Protein AF-A0A401RFN0-F1 (afdb_monomer_lite)

pLDDT: mean 87.14, std 13.84, range [36.91, 97.19]

Secondary structure (DSSP, 8-state):
--HHHHHHHHHHTT----HHHHHHHHHHH-TT-SSS--HHHHHHHHHHHH--HHHHHHHHHHHTTS----HHHHHHHHHHTT----HHHHHHHHHHH---TTTTSHHHH-------

InterPro domains:
  IPR001192 Phosphoinositide phospholipase C family [PTHR10336] (1-103)
  IPR002048 EF-hand domain [PS50222] (17-52)
  IPR011992 EF-hand domain pair [SSF47473] (1-105)
  IPR018247 EF-Hand 1, calcium-binding site [PS00018] (30-42)
  IPR039504 1-phosphatidylinositol 4,5-bisphosphate phosphodiesterase delta-3, EF hand domain [PF14788] (1-49)

Foldseek 3Di:
DALVVVVVVCVVVVHDDDSVVLVVLQVVLPPVVPNDHDPVSVVVSVCVVPDDVVVVVVQCVQPPPVSAAALVSLLVVCVVVVHDRDSVVSLVCCVVPPPDPVSNDNVNRDPPDDDD

Structure (mmCIF, N/CA/C/O backbone):
data_AF-A0A401RFN0-F1
#
_entry.id   AF-A0A401RFN0-F1
#
loop_
_atom_site.group_PDB
_atom_site.id
_atom_site.type_symbol
_atom_site.label_atom_id
_atom_si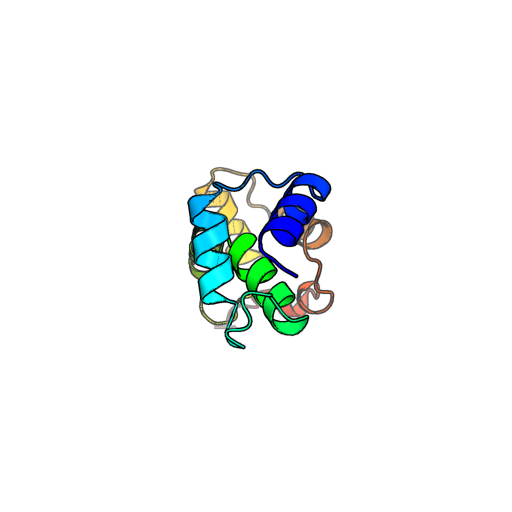te.label_alt_id
_atom_site.label_comp_id
_atom_site.label_asym_id
_atom_site.label_entity_id
_atom_site.label_seq_id
_atom_site.pdbx_PDB_ins_code
_atom_site.Cartn_x
_atom_site.Cartn_y
_atom_site.Cartn_z
_atom_site.occupancy
_atom_site.B_iso_or_equiv
_atom_site.auth_seq_id
_atom_site.auth_comp_id
_atom_site.auth_asym_id
_atom_site.auth_atom_id
_atom_site.pdbx_PDB_model_num
ATOM 1 N N . MET A 1 1 ? -5.684 3.463 22.751 1.00 92.44 1 MET A N 1
ATOM 2 C CA . MET A 1 1 ? -6.122 4.808 22.344 1.00 92.44 1 MET A CA 1
ATOM 3 C C . MET A 1 1 ? -7.594 4.792 21.982 1.00 92.44 1 MET A C 1
ATOM 5 O O . MET A 1 1 ? -8.006 4.021 2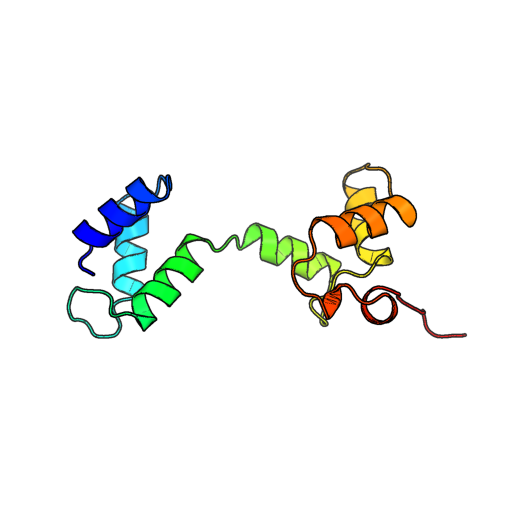1.132 1.00 92.44 1 MET A O 1
ATOM 9 N N . SER A 1 2 ? -8.397 5.617 22.640 1.00 96.56 2 SER A N 1
ATOM 10 C CA . SER A 1 2 ? -9.772 5.930 22.242 1.00 96.56 2 SER A CA 1
ATOM 11 C C . SER A 1 2 ? -9.814 6.654 20.893 1.00 96.56 2 SER A C 1
ATOM 13 O O . SER A 1 2 ? -8.835 7.276 20.480 1.00 96.56 2 SER A O 1
ATOM 15 N N . PHE A 1 3 ? -10.977 6.669 20.239 1.00 95.75 3 PHE A N 1
ATOM 16 C CA . PHE A 1 3 ? -11.138 7.364 18.959 1.00 95.75 3 PHE A CA 1
ATOM 17 C C . PHE A 1 3 ? -10.791 8.865 19.027 1.00 95.75 3 PHE A C 1
ATOM 19 O O . PHE A 1 3 ? -10.198 9.423 18.107 1.00 95.75 3 PHE A O 1
ATOM 26 N N . LYS A 1 4 ? -11.072 9.527 20.159 1.00 95.44 4 LYS A N 1
ATOM 27 C CA . LYS A 1 4 ? -10.677 10.928 20.382 1.00 95.44 4 LYS A CA 1
ATOM 28 C C . LYS A 1 4 ? -9.155 11.110 20.351 1.00 95.44 4 LYS A C 1
ATOM 30 O O . LYS A 1 4 ? -8.670 12.101 19.812 1.00 95.44 4 LYS A O 1
ATOM 35 N N . GLU A 1 5 ? -8.411 10.176 20.939 1.00 95.25 5 GLU A N 1
ATOM 36 C CA . GLU A 1 5 ? -6.945 10.200 20.935 1.00 95.25 5 GLU A CA 1
ATOM 37 C C . GLU A 1 5 ? -6.393 9.927 19.532 1.00 95.25 5 GLU A C 1
ATOM 39 O O . GLU A 1 5 ? -5.470 10.619 19.112 1.00 95.25 5 GLU A O 1
ATOM 44 N N . ILE A 1 6 ? -7.019 9.020 18.772 1.00 93.75 6 ILE A N 1
ATOM 45 C CA . ILE A 1 6 ? -6.686 8.778 17.360 1.00 93.75 6 ILE A CA 1
ATOM 46 C C . ILE A 1 6 ? -6.889 10.043 16.521 1.00 93.75 6 ILE A C 1
ATOM 48 O O . ILE A 1 6 ? -5.980 10.458 15.812 1.00 93.75 6 ILE A O 1
ATOM 52 N N . LYS A 1 7 ? -8.014 10.749 16.666 1.00 93.00 7 LYS A N 1
ATOM 53 C CA . LYS A 1 7 ? -8.229 12.028 15.964 1.00 93.00 7 LYS A CA 1
ATOM 54 C C . LYS A 1 7 ? -7.172 13.085 16.287 1.00 93.00 7 LYS A C 1
ATOM 56 O O . LYS A 1 7 ? -6.807 13.879 15.423 1.00 93.00 7 LYS A O 1
ATOM 61 N N . ASN A 1 8 ? -6.698 13.127 17.529 1.00 92.25 8 ASN A N 1
ATOM 62 C CA . ASN A 1 8 ? -5.623 14.040 17.911 1.00 92.25 8 ASN A CA 1
ATOM 63 C C . ASN A 1 8 ? -4.285 13.626 17.289 1.00 92.25 8 ASN A C 1
ATOM 65 O O . ASN A 1 8 ? -3.550 14.499 16.832 1.00 92.25 8 ASN A O 1
ATOM 69 N N . LEU A 1 9 ? -3.999 12.322 17.229 1.00 90.62 9 LEU A N 1
ATOM 70 C CA . LEU A 1 9 ? -2.828 11.785 16.538 1.00 90.62 9 LEU A CA 1
ATOM 71 C C . LEU A 1 9 ? -2.830 12.195 15.062 1.00 90.62 9 LEU A C 1
ATOM 73 O O . LEU A 1 9 ? -1.851 12.779 14.613 1.00 90.62 9 LEU A O 1
ATOM 77 N N . LEU A 1 10 ? -3.940 11.980 14.347 1.00 91.00 10 LEU A N 1
ATOM 78 C CA . LEU A 1 10 ? -4.078 12.338 12.929 1.00 91.00 10 LEU A CA 1
ATOM 79 C C . LEU A 1 10 ? -3.768 13.815 12.666 1.00 91.00 10 LEU A C 1
ATOM 81 O O . LEU A 1 10 ? -2.979 14.141 11.782 1.00 91.00 10 LEU A O 1
ATOM 85 N N . LYS A 1 11 ? -4.304 14.711 13.503 1.00 90.25 11 LYS A N 1
ATOM 86 C CA . LYS A 1 11 ? -4.011 16.150 13.429 1.00 90.25 11 LYS A CA 1
ATOM 87 C C . LYS A 1 11 ? -2.539 16.466 13.683 1.00 90.25 11 LYS A C 1
ATOM 89 O O . LYS A 1 11 ? -1.992 17.353 13.039 1.00 90.25 11 LYS A O 1
ATOM 94 N N . MET A 1 12 ? -1.903 15.760 14.617 1.00 89.62 12 MET A N 1
ATOM 95 C CA . MET A 1 12 ? -0.497 15.976 14.961 1.00 89.62 12 MET A CA 1
ATOM 96 C C . MET A 1 12 ? 0.443 15.607 13.807 1.00 89.62 12 MET A C 1
ATOM 98 O O . MET A 1 12 ? 1.454 16.276 13.616 1.00 89.62 12 MET A O 1
ATOM 102 N N . ILE A 1 13 ? 0.095 14.581 13.026 1.00 88.50 13 ILE A N 1
ATOM 103 C CA . ILE A 1 13 ? 0.864 14.136 11.852 1.00 88.50 13 ILE A CA 1
ATOM 104 C C . ILE A 1 13 ? 0.350 14.725 10.531 1.00 88.50 13 ILE A C 1
ATOM 106 O O . ILE A 1 13 ? 0.750 14.277 9.462 1.00 88.50 13 ILE A O 1
ATOM 110 N N . ASN A 1 14 ? -0.513 15.745 10.602 1.00 88.56 14 ASN A N 1
ATOM 111 C CA . ASN A 1 14 ? -1.073 16.451 9.450 1.00 88.56 14 ASN A CA 1
ATOM 112 C C . ASN A 1 14 ? -1.792 15.532 8.438 1.00 88.56 14 ASN A C 1
ATOM 114 O O . ASN A 1 14 ? -1.711 15.747 7.229 1.00 88.56 14 ASN A O 1
ATOM 118 N N . ILE A 1 15 ? -2.493 14.508 8.934 1.00 87.38 15 ILE A N 1
ATOM 119 C CA . ILE A 1 15 ? -3.392 13.674 8.131 1.00 87.38 15 ILE A CA 1
ATOM 120 C C . ILE A 1 15 ? -4.820 14.186 8.310 1.00 87.38 15 ILE A C 1
ATOM 122 O O . ILE A 1 15 ? -5.398 14.115 9.398 1.00 87.38 15 ILE A O 1
ATOM 126 N N . GLU A 1 16 ? -5.398 14.677 7.218 1.00 86.00 16 GLU A N 1
ATOM 127 C CA . GLU A 1 16 ? -6.827 14.955 7.115 1.00 86.00 16 GLU A CA 1
ATOM 128 C C . GLU A 1 16 ? -7.534 13.686 6.634 1.00 86.00 16 GLU A C 1
ATOM 130 O O . GLU A 1 16 ? -7.482 13.337 5.457 1.00 86.00 16 GLU 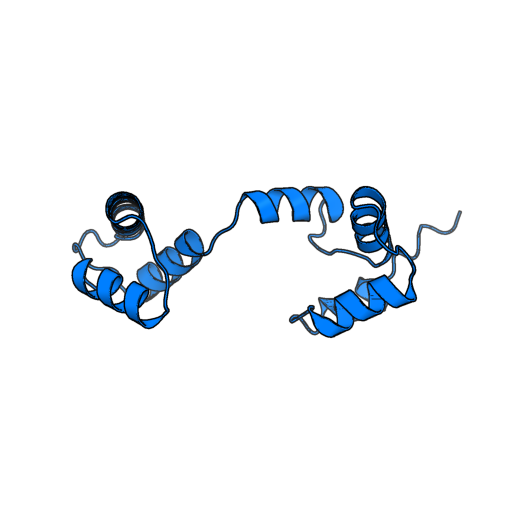A O 1
ATOM 135 N N . ALA A 1 17 ? -8.166 12.972 7.562 1.00 83.81 17 ALA A N 1
ATOM 136 C CA . ALA A 1 17 ? -9.035 11.846 7.250 1.00 83.81 17 ALA A CA 1
ATOM 137 C C . ALA A 1 17 ? -10.488 12.232 7.530 1.00 83.81 17 ALA A C 1
ATOM 139 O O . ALA A 1 17 ? -10.770 12.953 8.491 1.00 83.81 17 ALA A O 1
ATOM 140 N N . ASP A 1 18 ? -11.402 11.729 6.705 1.00 89.31 18 ASP A N 1
ATOM 141 C CA . ASP A 1 18 ? -12.829 11.819 6.984 1.00 89.31 18 ASP A CA 1
ATOM 142 C C . ASP A 1 18 ? -13.155 11.117 8.316 1.00 89.31 18 ASP A C 1
ATOM 144 O O . ASP A 1 18 ? -12.654 10.025 8.602 1.00 89.31 18 ASP A O 1
ATOM 148 N N . ASP A 1 19 ? -13.964 11.770 9.154 1.00 89.56 19 ASP A N 1
ATOM 149 C CA . ASP A 1 19 ? -14.270 11.295 10.507 1.00 89.56 19 ASP A CA 1
ATOM 150 C C . ASP A 1 19 ? -15.013 9.948 10.486 1.00 89.56 19 ASP A C 1
ATOM 152 O O . ASP A 1 19 ? -14.771 9.113 11.360 1.00 89.56 19 ASP A O 1
ATOM 156 N N . GLU A 1 20 ? -15.893 9.725 9.503 1.00 93.19 20 GLU A N 1
ATOM 157 C CA . GLU A 1 20 ? -16.645 8.474 9.359 1.00 93.19 20 GLU A CA 1
ATOM 158 C C . GLU A 1 20 ? -15.709 7.350 8.910 1.00 93.19 20 GLU A C 1
ATOM 160 O O . GLU A 1 20 ? -15.679 6.287 9.532 1.00 93.19 20 GLU A O 1
ATOM 165 N N . TYR A 1 21 ? -14.865 7.606 7.908 1.00 91.44 21 TYR A N 1
ATOM 166 C CA . TYR A 1 21 ? -13.850 6.646 7.468 1.00 91.44 21 TYR A CA 1
ATOM 167 C C . TYR A 1 21 ? -12.886 6.255 8.599 1.00 91.44 21 TYR A C 1
ATOM 169 O O . TYR A 1 21 ? -12.678 5.070 8.871 1.00 91.44 21 TYR A O 1
ATOM 177 N N . ALA A 1 22 ? -12.338 7.239 9.318 1.00 93.31 22 ALA A N 1
ATOM 178 C CA . ALA A 1 22 ? -11.439 6.986 10.440 1.00 93.31 22 ALA A CA 1
ATOM 179 C C . ALA A 1 22 ? -12.134 6.199 11.563 1.00 93.31 22 ALA A C 1
ATOM 181 O O . ALA A 1 22 ? -11.499 5.372 12.221 1.00 93.31 22 ALA A O 1
ATOM 182 N N . TYR A 1 23 ? -13.430 6.435 11.793 1.00 95.25 23 TYR A N 1
ATOM 183 C CA . TYR A 1 23 ? -14.200 5.700 12.793 1.00 95.25 23 TYR A CA 1
ATOM 184 C C . TYR A 1 23 ? -14.466 4.250 12.378 1.00 95.25 23 TYR A C 1
ATOM 186 O O . TYR A 1 23 ? -14.308 3.340 13.196 1.00 95.25 23 TYR A O 1
ATOM 194 N N . GLN A 1 24 ? -14.811 4.009 11.113 1.00 95.38 24 GLN A N 1
ATOM 195 C CA . GLN A 1 24 ? -14.970 2.655 10.579 1.00 95.38 24 GLN A CA 1
ATOM 196 C C . GLN A 1 24 ? -13.670 1.866 10.694 1.00 95.38 24 GLN A C 1
ATOM 198 O O . GLN A 1 24 ? -13.672 0.744 11.206 1.00 95.38 24 GLN A O 1
ATOM 203 N N . LEU A 1 25 ? -12.548 2.486 10.326 1.00 95.31 25 LEU A N 1
ATOM 204 C CA . LEU A 1 25 ? -11.243 1.855 10.441 1.00 95.31 25 LEU A CA 1
ATOM 205 C C . LEU A 1 25 ? -10.859 1.579 11.901 1.00 95.31 25 LEU A C 1
A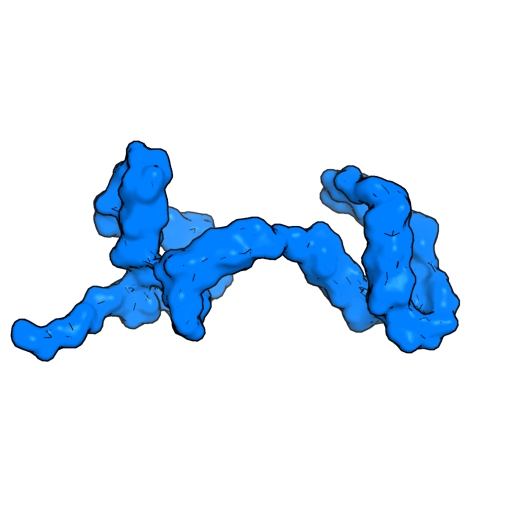TOM 207 O O . LEU A 1 25 ? -10.361 0.501 12.225 1.00 95.31 25 LEU A O 1
ATOM 211 N N . PHE A 1 26 ? -11.161 2.510 12.808 1.00 96.62 26 PHE A N 1
ATOM 212 C CA . PHE A 1 26 ? -10.989 2.312 14.245 1.00 96.62 26 PHE A CA 1
ATOM 213 C C . PHE A 1 26 ? -11.784 1.099 14.742 1.00 96.62 26 PHE A C 1
ATOM 215 O O . PHE A 1 26 ? -11.244 0.255 15.453 1.00 96.62 26 PHE A O 1
ATOM 222 N N . LYS A 1 27 ? -13.055 0.969 14.344 1.00 97.06 27 LYS A N 1
ATOM 223 C CA . LYS A 1 27 ? -13.895 -0.171 14.737 1.00 97.06 27 LYS A CA 1
ATOM 224 C C . LYS A 1 27 ? -13.435 -1.491 14.130 1.00 97.06 27 LYS A C 1
ATOM 226 O O . LYS A 1 27 ? -13.578 -2.513 14.791 1.00 97.06 27 LYS A O 1
ATOM 231 N N . GLN A 1 28 ? -12.881 -1.471 12.922 1.00 96.25 28 GLN A N 1
ATOM 232 C CA . GLN A 1 28 ? -12.286 -2.647 12.292 1.00 96.25 28 GLN A CA 1
ATOM 233 C C . GLN A 1 28 ? -11.032 -3.133 13.039 1.00 96.25 28 GLN A C 1
ATOM 235 O O . GLN A 1 28 ? -10.802 -4.339 13.111 1.00 96.25 28 GLN A O 1
ATOM 240 N N . CYS A 1 29 ? -10.241 -2.214 13.601 1.00 96.69 29 CYS A N 1
ATOM 241 C CA . CYS A 1 29 ? -8.991 -2.542 14.295 1.00 96.69 29 CYS A CA 1
ATOM 242 C C . CYS A 1 29 ? -9.171 -2.871 15.790 1.00 96.69 29 CYS A C 1
ATOM 244 O O . CYS A 1 29 ? -8.304 -3.525 16.353 1.00 96.69 29 CYS A O 1
ATOM 246 N N . ASP A 1 30 ? -10.272 -2.453 16.429 1.00 96.75 30 ASP A N 1
ATOM 247 C CA . ASP A 1 30 ? -10.640 -2.746 17.834 1.00 96.75 30 ASP A CA 1
ATOM 248 C C . ASP A 1 30 ? -11.078 -4.219 18.014 1.00 96.75 30 ASP A C 1
ATOM 250 O O . ASP A 1 30 ? -12.237 -4.521 18.309 1.00 96.75 30 ASP A O 1
ATOM 254 N N . LYS A 1 31 ? -10.141 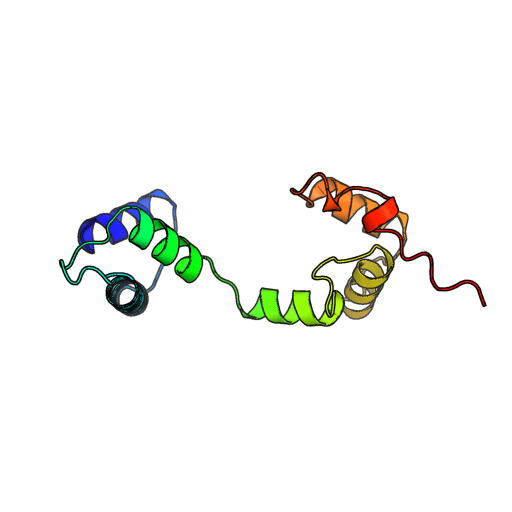-5.151 17.808 1.00 95.81 31 LYS A N 1
ATOM 255 C CA . LYS A 1 31 ? -10.304 -6.608 17.962 1.00 95.81 31 LYS A CA 1
ATOM 256 C C . LYS A 1 31 ? -10.509 -7.010 19.421 1.00 95.81 31 LYS A C 1
ATOM 258 O O . LYS A 1 31 ? -11.210 -7.983 19.698 1.00 95.81 31 LYS A O 1
ATOM 263 N N . SER A 1 32 ? -9.926 -6.252 20.346 1.00 94.31 32 SER A N 1
ATOM 264 C CA . SER A 1 32 ? -10.114 -6.376 21.793 1.00 94.31 32 SER A CA 1
ATOM 265 C C . SER A 1 32 ? -11.540 -6.013 22.235 1.00 94.31 32 SER A C 1
ATOM 267 O O . SER A 1 32 ? -11.978 -6.422 23.313 1.00 94.31 32 SER A O 1
ATOM 269 N N . ASN A 1 33 ? -12.285 -5.283 21.393 1.00 93.88 33 ASN A N 1
ATOM 270 C CA . ASN A 1 33 ? -13.634 -4.778 21.646 1.00 93.88 33 ASN A CA 1
ATOM 271 C C . ASN A 1 33 ? -13.722 -3.961 22.948 1.00 93.88 33 ASN A C 1
ATOM 273 O O . ASN A 1 33 ? -14.706 -4.020 23.692 1.00 93.88 33 ASN A O 1
ATOM 277 N N . THR A 1 34 ? -12.670 -3.195 23.234 1.00 95.44 34 THR A N 1
ATOM 278 C CA . THR A 1 34 ? -12.568 -2.346 24.429 1.00 95.44 34 THR A CA 1
ATOM 279 C C . THR A 1 34 ? -12.951 -0.896 24.144 1.00 95.44 34 THR A C 1
ATOM 281 O O . THR A 1 34 ? -12.922 -0.052 25.048 1.00 95.44 34 THR A O 1
ATOM 284 N N . ASN A 1 35 ? -13.328 -0.590 22.896 1.00 94.88 35 ASN A N 1
ATOM 285 C CA . ASN A 1 35 ? -13.541 0.769 22.404 1.00 94.88 35 ASN A CA 1
ATOM 286 C C . ASN A 1 35 ? -12.270 1.632 22.524 1.00 94.88 35 ASN A C 1
ATOM 288 O O . ASN A 1 35 ? -12.327 2.858 22.703 1.00 94.88 35 ASN A O 1
ATOM 292 N N . LYS A 1 36 ? -11.110 0.973 22.459 1.00 96.56 36 LYS A N 1
ATOM 293 C CA . LYS A 1 36 ? -9.768 1.548 22.452 1.00 96.56 36 LYS A CA 1
ATOM 294 C C . LYS A 1 36 ? -8.875 0.633 21.620 1.00 96.56 36 LYS A C 1
ATOM 296 O O . LYS A 1 36 ? -8.967 -0.572 21.758 1.00 96.56 36 LYS A O 1
ATOM 301 N N . LEU A 1 37 ? -7.963 1.220 20.853 1.00 97.19 37 LEU A N 1
ATOM 302 C CA . LEU A 1 37 ? -6.908 0.461 20.184 1.00 97.19 37 LEU A CA 1
ATOM 303 C C . LEU A 1 37 ? -5.744 0.201 21.141 1.00 97.19 37 LEU A C 1
ATOM 305 O O . LEU A 1 37 ? -5.169 1.147 21.689 1.00 97.19 37 LEU A O 1
ATOM 309 N N . GLU A 1 38 ? -5.400 -1.054 21.358 1.00 95.75 38 GLU A N 1
ATOM 310 C CA . GLU A 1 38 ? -4.141 -1.473 21.966 1.00 95.75 38 GLU A CA 1
ATOM 311 C C . GLU A 1 38 ? -2.957 -1.208 21.022 1.00 95.75 38 GLU A C 1
ATOM 313 O O . GLU A 1 38 ? -3.141 -0.853 19.863 1.00 95.75 38 GLU A O 1
ATOM 318 N N . GLU A 1 39 ? -1.723 -1.351 21.508 1.00 93.25 39 GLU A N 1
ATOM 319 C CA . GLU A 1 39 ? -0.506 -1.025 20.744 1.00 93.25 39 GLU A CA 1
ATOM 320 C C . GLU A 1 39 ? -0.461 -1.707 19.366 1.00 93.25 39 GLU A C 1
ATOM 322 O O . GLU A 1 39 ? -0.337 -1.031 18.346 1.00 93.25 39 GLU A O 1
ATOM 327 N N . HIS A 1 40 ? -0.682 -3.022 19.322 1.00 95.12 40 HIS A N 1
ATOM 328 C CA . HIS A 1 40 ? -0.714 -3.780 18.069 1.00 95.12 40 HIS A CA 1
ATOM 329 C C . HIS A 1 40 ? -1.878 -3.367 17.144 1.00 95.12 40 HIS A C 1
ATOM 331 O O . HIS A 1 40 ? -1.737 -3.367 15.924 1.00 95.12 40 HIS A O 1
ATOM 337 N N . GLU A 1 41 ? -3.021 -2.966 17.709 1.00 96.62 41 GLU A N 1
ATOM 338 C CA . GLU A 1 41 ? -4.188 -2.496 16.949 1.00 96.62 41 GLU A CA 1
ATOM 339 C C . GLU A 1 41 ? -3.962 -1.087 16.379 1.00 96.62 41 GLU A C 1
ATOM 341 O O . GLU A 1 41 ? -4.494 -0.753 15.322 1.00 96.62 41 GLU A O 1
ATOM 346 N N . ILE A 1 42 ? -3.148 -0.259 17.046 1.00 93.31 42 ILE A N 1
ATOM 347 C CA . ILE A 1 42 ? -2.716 1.048 16.531 1.00 93.31 42 ILE A CA 1
ATOM 348 C C . ILE A 1 42 ? -1.803 0.857 15.319 1.00 93.31 42 ILE A C 1
ATOM 350 O O . ILE A 1 42 ? -1.961 1.569 14.329 1.00 93.31 42 ILE A O 1
ATOM 354 N N . GLU A 1 43 ? -0.872 -0.100 15.363 1.00 92.50 43 GLU A N 1
ATOM 355 C CA . GLU A 1 43 ? -0.029 -0.414 14.204 1.00 92.50 43 GLU A CA 1
ATOM 356 C C . GLU A 1 43 ? -0.866 -0.850 12.998 1.00 92.50 43 GLU A C 1
ATOM 358 O O . GLU A 1 43 ? -0.633 -0.383 11.882 1.00 92.50 43 GLU A O 1
ATOM 363 N N . GLU A 1 44 ? -1.855 -1.721 13.211 1.00 94.62 44 GLU A N 1
ATOM 364 C CA . GLU A 1 44 ? -2.781 -2.139 12.156 1.00 94.62 44 GLU A CA 1
ATOM 365 C C . GLU A 1 44 ? -3.612 -0.973 11.619 1.00 94.62 44 GLU A C 1
ATOM 367 O O . GLU A 1 44 ? -3.707 -0.799 10.404 1.00 94.62 44 GLU A O 1
ATOM 372 N N . PHE A 1 45 ? -4.150 -0.131 12.504 1.00 94.50 45 PHE A N 1
ATOM 373 C CA . PHE A 1 45 ? -4.875 1.072 12.109 1.00 94.50 45 PHE A CA 1
ATOM 374 C C . PHE A 1 45 ? -4.014 1.984 11.230 1.00 94.50 45 PHE A C 1
ATOM 376 O O . PHE A 1 45 ? -4.463 2.412 10.170 1.00 94.50 45 PHE A O 1
ATOM 383 N N . CYS A 1 46 ? -2.765 2.248 11.621 1.00 91.12 46 CYS A N 1
ATOM 384 C CA . CYS A 1 46 ? -1.842 3.060 10.828 1.00 91.12 46 CYS A CA 1
ATOM 385 C C . CYS A 1 46 ? -1.529 2.417 9.470 1.00 91.12 46 CYS A C 1
ATOM 387 O O . CYS A 1 46 ? -1.503 3.125 8.465 1.00 91.12 46 CYS A O 1
ATOM 389 N N . LYS A 1 47 ? -1.342 1.089 9.417 1.00 91.25 47 LYS A N 1
ATOM 390 C CA . LYS A 1 47 ? -1.134 0.361 8.154 1.00 91.25 47 LYS A CA 1
ATOM 391 C C . LYS A 1 47 ? -2.311 0.566 7.207 1.00 91.25 47 LYS A C 1
ATOM 393 O O . LYS A 1 47 ? -2.095 1.004 6.086 1.00 91.25 47 LYS A O 1
ATOM 398 N N . PHE A 1 48 ? -3.540 0.323 7.655 1.00 91.88 48 PHE A N 1
ATOM 399 C CA . PHE A 1 48 ? -4.722 0.505 6.810 1.00 91.88 48 PHE A CA 1
ATOM 400 C C . PHE A 1 48 ? -4.979 1.969 6.441 1.00 91.88 48 PHE A C 1
ATOM 402 O O . PHE A 1 48 ? -5.406 2.263 5.330 1.00 91.88 48 PHE A O 1
ATOM 409 N N . LEU A 1 49 ? -4.704 2.903 7.351 1.00 91.12 49 LEU A N 1
ATOM 410 C CA . LEU A 1 49 ? -4.889 4.328 7.092 1.00 91.12 49 LEU A CA 1
ATOM 411 C C . LEU A 1 49 ? -3.946 4.832 5.994 1.00 91.12 49 LEU A C 1
ATOM 413 O O . LEU A 1 49 ? -4.334 5.671 5.186 1.00 91.12 49 LEU A O 1
ATOM 417 N N . MET A 1 50 ? -2.703 4.352 6.000 1.00 87.75 50 MET A N 1
ATOM 418 C CA . MET A 1 50 ? -1.657 4.769 5.066 1.00 87.75 50 MET A CA 1
ATOM 419 C C . MET A 1 50 ? -1.590 3.891 3.812 1.00 87.75 50 MET A C 1
ATOM 421 O O . MET A 1 50 ? -0.776 4.161 2.927 1.00 87.75 50 MET A O 1
ATOM 425 N N . GLN A 1 51 ? -2.415 2.846 3.730 1.00 89.75 51 GLN A N 1
ATOM 426 C CA . GLN A 1 51 ? -2.481 1.979 2.563 1.00 89.75 51 GLN A CA 1
ATOM 427 C C . GLN A 1 51 ? -2.990 2.741 1.344 1.00 89.75 51 GLN A C 1
ATOM 429 O O . GLN A 1 51 ? -3.916 3.549 1.407 1.00 89.75 51 GLN A O 1
ATOM 434 N N . ARG A 1 52 ? -2.357 2.442 0.214 1.00 92.06 52 ARG A N 1
ATOM 435 C CA . ARG A 1 52 ? -2.655 3.013 -1.094 1.00 92.06 52 ARG A CA 1
ATOM 436 C C . ARG A 1 52 ? -2.852 1.864 -2.077 1.00 92.06 52 ARG A C 1
ATOM 438 O O . ARG A 1 52 ? -1.903 1.512 -2.780 1.00 92.06 52 ARG A O 1
ATOM 445 N N . PRO A 1 53 ? -4.032 1.216 -2.069 1.00 89.12 53 PRO A N 1
ATOM 446 C CA . PRO A 1 53 ? -4.271 0.011 -2.861 1.00 89.12 53 PRO A CA 1
ATOM 447 C C . PRO A 1 53 ? -4.083 0.259 -4.361 1.00 89.12 53 PRO A C 1
ATOM 449 O O . PRO A 1 53 ? -3.665 -0.636 -5.085 1.00 89.12 53 PRO A O 1
ATOM 452 N N . GLU A 1 54 ? -4.314 1.489 -4.825 1.00 92.19 54 GLU A N 1
ATOM 453 C CA . GLU A 1 54 ? -4.059 1.882 -6.208 1.00 92.19 54 GLU A CA 1
ATOM 454 C C . GLU A 1 54 ? -2.568 1.829 -6.561 1.00 92.19 54 GLU A C 1
ATOM 456 O O . GLU A 1 54 ? -2.204 1.469 -7.677 1.00 92.19 54 GLU A O 1
ATOM 461 N N . LEU A 1 55 ? -1.691 2.177 -5.613 1.00 92.06 55 LEU A N 1
ATOM 462 C CA . LEU A 1 55 ? -0.251 2.061 -5.818 1.00 92.06 55 LEU A CA 1
ATOM 463 C C . LEU A 1 55 ? 0.211 0.614 -5.736 1.00 92.06 55 LEU A C 1
ATOM 465 O O . LEU A 1 55 ? 1.109 0.242 -6.479 1.00 92.06 55 LEU A O 1
ATOM 469 N N . GLU A 1 56 ? -0.388 -0.182 -4.854 1.00 91.00 56 GLU A N 1
ATOM 470 C CA . GLU A 1 56 ? -0.098 -1.612 -4.747 1.00 91.00 56 GLU A CA 1
ATOM 471 C C . GLU A 1 56 ? -0.465 -2.342 -6.044 1.00 91.00 56 GLU A C 1
ATOM 473 O O . GLU A 1 56 ? 0.335 -3.112 -6.565 1.00 91.00 56 GLU A O 1
ATOM 478 N N . GLU A 1 57 ? -1.620 -2.031 -6.635 1.00 92.25 57 GLU A N 1
ATOM 479 C CA . GLU A 1 57 ? -2.030 -2.574 -7.933 1.00 92.25 57 GLU A CA 1
ATOM 480 C C . GLU A 1 57 ? -1.049 -2.193 -9.050 1.00 92.25 57 GLU A C 1
ATOM 482 O O . GLU A 1 57 ? -0.616 -3.057 -9.814 1.00 92.25 57 GLU A O 1
ATOM 487 N N . ILE A 1 58 ? -0.646 -0.918 -9.116 1.00 92.94 58 ILE A N 1
ATOM 488 C CA . ILE A 1 58 ? 0.356 -0.454 -10.084 1.00 92.94 58 ILE A CA 1
ATOM 489 C C . ILE A 1 58 ? 1.688 -1.170 -9.853 1.00 92.94 58 ILE A C 1
ATOM 491 O O . ILE A 1 58 ? 2.281 -1.664 -10.805 1.00 92.94 58 ILE A O 1
ATOM 495 N N . PHE A 1 59 ? 2.160 -1.245 -8.610 1.00 92.56 59 PHE A N 1
ATOM 496 C CA . PHE A 1 59 ? 3.426 -1.889 -8.278 1.00 92.56 59 PHE A CA 1
ATOM 497 C C . PHE A 1 59 ? 3.424 -3.358 -8.713 1.00 92.56 59 PHE A C 1
ATOM 499 O O . PHE A 1 59 ? 4.315 -3.771 -9.452 1.00 92.56 59 PHE A O 1
ATOM 506 N N . ASN A 1 60 ? 2.376 -4.100 -8.352 1.00 92.00 60 ASN A N 1
ATOM 507 C CA . ASN A 1 60 ? 2.207 -5.516 -8.683 1.00 92.00 60 ASN A CA 1
ATOM 508 C C . ASN A 1 60 ? 2.111 -5.771 -10.186 1.00 92.00 60 ASN A C 1
ATOM 510 O O . ASN A 1 60 ? 2.595 -6.790 -10.673 1.00 92.00 60 ASN A O 1
ATOM 514 N N . TYR A 1 61 ? 1.497 -4.853 -10.934 1.00 93.25 61 TYR A N 1
ATOM 515 C CA . TYR A 1 61 ? 1.419 -4.960 -12.387 1.00 93.25 61 TYR A CA 1
ATOM 516 C C . TYR A 1 61 ? 2.809 -4.966 -13.044 1.00 93.25 61 TYR A C 1
ATOM 518 O O . TYR A 1 61 ? 3.013 -5.691 -14.017 1.00 93.25 61 TYR A O 1
ATOM 526 N N . TYR A 1 62 ? 3.762 -4.188 -12.516 1.00 92.75 62 TYR A N 1
ATOM 527 C CA . TYR A 1 62 ? 5.112 -4.098 -13.080 1.00 92.75 62 TYR A CA 1
ATOM 528 C C . TYR A 1 62 ? 6.107 -5.101 -12.484 1.00 92.75 62 TYR A C 1
ATOM 530 O O . TYR A 1 62 ? 6.963 -5.559 -13.231 1.00 92.75 62 TYR A O 1
ATOM 538 N N . SER A 1 63 ? 6.022 -5.429 -11.190 1.00 90.12 63 SER A N 1
ATOM 539 C CA . SER A 1 63 ? 6.950 -6.366 -10.526 1.00 90.12 63 SER A CA 1
ATOM 540 C C . SER A 1 63 ? 6.559 -7.836 -10.693 1.00 90.12 63 SER A C 1
ATOM 542 O O . SER A 1 63 ? 7.394 -8.728 -10.613 1.00 90.12 63 SER A O 1
ATOM 544 N N . GLY A 1 64 ? 5.282 -8.136 -10.933 1.00 87.50 64 GLY A N 1
ATOM 545 C CA . GLY A 1 64 ? 4.823 -9.518 -11.013 1.00 87.50 64 GLY A CA 1
ATOM 546 C C . GLY A 1 64 ? 4.921 -10.251 -9.667 1.00 87.50 64 GLY A C 1
ATOM 547 O O . GLY A 1 64 ? 4.432 -9.773 -8.641 1.00 87.50 64 GLY A O 1
ATOM 548 N N . GLU A 1 65 ? 5.475 -11.466 -9.677 1.00 81.00 65 GLU A N 1
ATOM 549 C CA . GLU A 1 65 ? 5.396 -12.393 -8.535 1.00 81.00 65 GLU A CA 1
ATOM 550 C C . GLU A 1 65 ? 6.478 -12.180 -7.466 1.00 81.00 65 GLU A C 1
ATOM 552 O O . GLU A 1 65 ? 6.262 -12.553 -6.312 1.00 81.00 65 GLU A O 1
ATOM 557 N N . ASP A 1 66 ? 7.628 -11.595 -7.813 1.00 83.44 66 ASP A N 1
ATOM 558 C CA . ASP A 1 66 ? 8.766 -11.454 -6.892 1.00 83.44 66 ASP A CA 1
ATOM 559 C C . ASP A 1 66 ? 8.696 -10.193 -6.014 1.00 83.44 66 ASP A C 1
ATOM 561 O O . ASP A 1 66 ? 9.447 -10.084 -5.043 1.00 83.44 66 ASP A O 1
ATOM 565 N N . GLN A 1 67 ? 7.750 -9.289 -6.310 1.00 85.81 67 GLN A N 1
ATOM 566 C CA . GLN A 1 67 ? 7.526 -8.029 -5.598 1.00 85.81 67 GLN A CA 1
ATOM 567 C C . GLN A 1 67 ? 8.755 -7.107 -5.596 1.00 85.81 67 GLN A C 1
ATOM 569 O O . GLN A 1 67 ? 8.941 -6.302 -4.680 1.00 85.81 67 GLN A O 1
ATOM 574 N N . ILE A 1 68 ? 9.587 -7.201 -6.635 1.00 88.56 68 ILE A N 1
ATOM 575 C CA . ILE A 1 68 ? 10.770 -6.368 -6.835 1.00 88.56 68 ILE A CA 1
ATOM 576 C C . ILE A 1 68 ? 10.659 -5.703 -8.206 1.00 88.56 68 ILE A C 1
ATOM 578 O O . ILE A 1 68 ? 10.299 -6.332 -9.189 1.00 88.56 68 ILE A O 1
ATOM 582 N N . LEU A 1 69 ? 10.960 -4.405 -8.288 1.00 90.12 69 LEU A N 1
ATOM 583 C CA . LEU A 1 69 ? 11.047 -3.717 -9.575 1.00 90.12 69 LEU A CA 1
ATOM 584 C C . LEU A 1 69 ? 12.494 -3.699 -10.056 1.00 90.12 69 LEU A C 1
ATOM 586 O O . LEU A 1 69 ? 13.325 -2.933 -9.566 1.00 90.12 69 LEU A O 1
ATOM 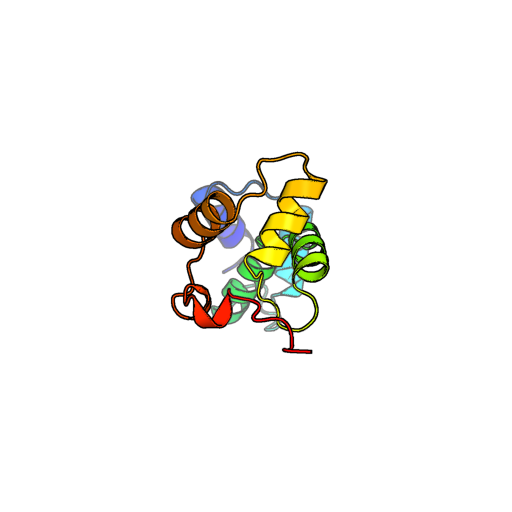590 N N . THR A 1 70 ? 12.792 -4.524 -11.053 1.00 91.06 70 THR A N 1
ATOM 591 C CA . THR A 1 70 ? 14.088 -4.522 -11.733 1.00 91.06 70 THR A CA 1
ATOM 592 C C . THR A 1 70 ? 14.279 -3.253 -12.566 1.00 91.06 70 THR A C 1
ATOM 594 O O . THR A 1 70 ? 13.325 -2.563 -12.938 1.00 91.06 70 THR A O 1
ATOM 597 N N . ILE A 1 71 ? 15.525 -2.964 -12.958 1.00 92.56 71 ILE A N 1
ATOM 598 C CA . ILE A 1 71 ? 15.851 -1.840 -13.858 1.00 92.56 71 ILE A CA 1
ATOM 599 C C . ILE A 1 71 ? 14.996 -1.894 -15.135 1.00 92.56 71 ILE A C 1
ATOM 601 O O . ILE A 1 71 ? 14.521 -0.867 -15.624 1.00 92.56 71 ILE A O 1
ATOM 605 N N . THR A 1 72 ? 14.768 -3.098 -15.665 1.00 92.25 72 THR A N 1
ATOM 606 C CA . THR A 1 72 ? 13.968 -3.306 -16.879 1.00 92.25 72 THR A CA 1
ATOM 607 C C . THR A 1 72 ? 12.498 -2.955 -16.656 1.00 92.25 72 THR A C 1
ATOM 609 O O . THR A 1 72 ? 11.899 -2.283 -17.495 1.00 92.25 72 THR A O 1
ATOM 612 N N . GLU A 1 73 ? 11.920 -3.348 -15.524 1.00 94.38 73 GLU A N 1
ATOM 613 C CA . GLU A 1 73 ? 10.514 -3.068 -15.203 1.00 94.38 73 GLU A CA 1
ATOM 614 C C . GLU A 1 73 ? 10.289 -1.593 -14.886 1.00 94.38 73 GLU A C 1
ATOM 616 O O . GLU A 1 73 ? 9.327 -1.006 -15.380 1.00 94.38 73 GLU A O 1
ATOM 621 N N . ILE A 1 74 ? 11.230 -0.944 -14.193 1.00 94.50 74 ILE A N 1
ATOM 622 C CA . ILE A 1 74 ? 11.206 0.513 -14.005 1.00 94.50 74 ILE A CA 1
ATOM 623 C C . ILE A 1 74 ? 11.260 1.224 -15.358 1.00 94.50 74 ILE A C 1
ATOM 625 O O . ILE A 1 74 ? 10.505 2.166 -15.594 1.00 94.50 74 ILE A O 1
ATOM 629 N N . LYS A 1 75 ? 12.105 0.776 -16.292 1.00 95.62 75 LYS A N 1
ATOM 630 C CA . LYS A 1 75 ? 12.146 1.355 -17.644 1.00 95.62 75 LYS A CA 1
ATOM 631 C C . LYS A 1 75 ? 10.835 1.161 -18.397 1.00 95.62 75 LYS A C 1
ATOM 633 O O . LYS A 1 75 ? 10.420 2.081 -19.103 1.00 95.62 75 LYS A O 1
ATOM 638 N N . ASN A 1 76 ? 10.178 0.012 -18.250 1.00 94.75 76 ASN A N 1
ATOM 639 C CA . ASN A 1 76 ? 8.862 -0.225 -18.843 1.00 94.75 76 ASN A CA 1
ATOM 640 C C . ASN A 1 76 ? 7.817 0.734 -18.260 1.00 94.75 76 ASN A C 1
ATOM 642 O O . ASN A 1 76 ? 7.144 1.419 -19.030 1.00 94.75 76 ASN A O 1
ATOM 646 N N . PHE A 1 77 ? 7.772 0.878 -16.932 1.00 95.31 77 PHE A N 1
ATOM 647 C CA . PHE A 1 77 ? 6.928 1.860 -16.248 1.00 95.31 77 PHE A CA 1
ATOM 648 C C . PHE A 1 77 ? 7.164 3.281 -16.776 1.00 95.31 77 PHE A C 1
ATOM 650 O O . PHE A 1 77 ? 6.232 3.938 -17.240 1.00 95.31 77 PHE A O 1
ATOM 657 N N . LEU A 1 78 ? 8.418 3.743 -16.805 1.00 95.62 78 LEU A N 1
ATOM 658 C CA . LEU A 1 78 ? 8.772 5.079 -17.298 1.00 95.62 78 LEU A CA 1
ATOM 659 C C . LEU A 1 78 ? 8.363 5.285 -18.761 1.00 95.62 78 LEU A C 1
ATOM 661 O O . LEU A 1 78 ? 7.854 6.345 -19.127 1.00 95.62 78 LEU A O 1
ATOM 665 N N . LYS A 1 79 ? 8.551 4.269 -19.608 1.00 95.50 79 LYS A N 1
ATOM 666 C CA . LYS A 1 79 ? 8.188 4.333 -21.025 1.00 95.50 79 LYS A CA 1
ATOM 667 C C . LYS A 1 79 ? 6.681 4.503 -21.219 1.00 95.50 79 LYS A C 1
ATOM 669 O O . LYS A 1 79 ? 6.279 5.293 -22.074 1.00 95.50 79 LYS A O 1
ATOM 674 N N . GLU A 1 80 ? 5.854 3.811 -20.437 1.00 95.31 80 GLU A N 1
ATOM 675 C CA . GLU A 1 80 ? 4.393 3.974 -20.475 1.00 95.31 80 GLU A CA 1
ATOM 676 C C . GLU A 1 80 ? 3.955 5.375 -20.025 1.00 95.31 80 GLU A C 1
ATOM 678 O O . GLU A 1 80 ? 3.036 5.952 -20.612 1.00 95.31 80 GLU A O 1
ATOM 683 N N . GLN A 1 81 ? 4.681 5.978 -19.078 1.00 93.06 81 GLN A N 1
ATOM 684 C CA . GLN A 1 81 ? 4.476 7.368 -18.653 1.00 93.06 81 GLN A CA 1
ATOM 685 C C . GLN A 1 81 ? 5.054 8.412 -19.631 1.00 93.06 81 GLN A C 1
ATOM 687 O O . GLN A 1 81 ? 4.848 9.608 -19.440 1.00 93.06 81 GLN A O 1
ATOM 692 N N . LYS A 1 82 ? 5.726 7.980 -20.712 1.00 94.94 82 LYS A N 1
ATOM 693 C CA . LYS A 1 82 ? 6.441 8.830 -21.689 1.00 94.94 82 LYS A CA 1
ATOM 694 C C . LYS A 1 82 ? 7.617 9.614 -21.084 1.00 94.94 82 LYS A C 1
ATOM 696 O O . LYS A 1 82 ? 7.943 10.703 -21.554 1.00 94.94 82 LYS A O 1
ATOM 701 N N . GLU A 1 83 ? 8.267 9.028 -20.084 1.00 95.12 83 GLU A N 1
ATOM 702 C CA . GLU A 1 83 ? 9.444 9.557 -19.390 1.00 95.12 83 GLU A CA 1
ATOM 703 C C . GLU A 1 83 ? 10.766 8.996 -19.956 1.00 95.12 83 GLU A C 1
ATOM 705 O O . GLU A 1 83 ? 10.791 8.101 -20.808 1.00 95.12 83 GLU A O 1
ATOM 710 N N . ILE A 1 84 ? 11.900 9.524 -19.480 1.00 94.06 84 ILE A N 1
ATOM 711 C CA . ILE A 1 84 ? 13.246 9.091 -19.894 1.00 94.06 84 ILE A CA 1
ATOM 712 C C . ILE A 1 84 ? 13.544 7.686 -19.344 1.00 94.06 84 ILE A C 1
ATOM 714 O O . ILE A 1 84 ? 13.900 7.521 -18.181 1.00 94.06 84 ILE A O 1
ATOM 718 N N . ALA A 1 85 ? 13.452 6.661 -20.188 1.00 94.12 85 ALA A N 1
ATOM 719 C CA . ALA A 1 85 ? 13.644 5.260 -19.801 1.00 94.12 85 ALA A CA 1
ATOM 720 C C . ALA A 1 85 ? 15.057 4.725 -20.128 1.00 94.12 85 ALA A C 1
ATOM 722 O O . ALA A 1 85 ? 15.197 3.751 -20.872 1.00 94.12 85 ALA A O 1
ATOM 723 N N . THR A 1 86 ? 16.114 5.365 -19.610 1.00 94.31 86 THR A N 1
ATOM 724 C CA . THR A 1 86 ? 17.496 4.842 -19.710 1.00 94.31 86 THR A CA 1
ATOM 725 C C . THR A 1 86 ? 17.886 4.045 -18.466 1.00 94.31 86 THR A C 1
ATOM 727 O O . THR A 1 86 ? 17.280 4.210 -17.405 1.00 94.31 86 THR A O 1
ATOM 730 N N . ASP A 1 87 ? 18.900 3.184 -18.586 1.00 93.56 87 ASP A N 1
ATOM 731 C CA . ASP A 1 87 ? 19.412 2.411 -17.447 1.00 93.56 87 ASP A CA 1
ATOM 732 C C . ASP A 1 87 ? 19.981 3.333 -16.365 1.00 93.56 87 ASP A C 1
ATOM 734 O O . ASP A 1 87 ? 19.769 3.097 -15.179 1.00 93.56 87 ASP A O 1
ATOM 738 N N . GLU A 1 88 ? 20.640 4.428 -16.747 1.00 93.56 88 GLU A N 1
ATOM 739 C CA . GLU A 1 88 ? 21.166 5.414 -15.801 1.00 93.56 88 GLU A CA 1
ATOM 740 C C . GLU A 1 88 ? 20.043 6.087 -15.006 1.00 93.56 88 GLU A C 1
ATOM 742 O O . GLU A 1 88 ? 20.172 6.262 -13.795 1.00 93.56 88 GLU A O 1
ATOM 747 N N . ASN A 1 89 ? 18.929 6.439 -15.663 1.00 93.38 89 ASN A N 1
ATOM 748 C CA . ASN A 1 89 ? 17.801 7.073 -14.984 1.00 93.38 89 ASN A CA 1
ATOM 749 C C . ASN A 1 89 ? 17.084 6.096 -14.040 1.00 93.38 89 ASN A C 1
ATOM 751 O O . ASN A 1 89 ? 16.784 6.449 -12.902 1.00 93.38 89 ASN A O 1
ATOM 755 N N . ALA A 1 90 ? 16.854 4.855 -14.478 1.00 93.00 90 ALA A N 1
ATOM 756 C CA . ALA A 1 90 ? 16.257 3.823 -13.633 1.00 93.00 90 ALA A CA 1
ATOM 757 C C . ALA A 1 90 ? 17.130 3.514 -12.402 1.00 93.00 90 ALA A C 1
ATOM 759 O O . ALA A 1 90 ? 16.622 3.497 -11.282 1.00 93.00 90 ALA A O 1
ATOM 760 N N . ASN A 1 91 ? 18.450 3.385 -12.578 1.00 91.31 91 ASN A N 1
ATOM 761 C CA . ASN A 1 91 ? 19.388 3.225 -11.462 1.00 91.31 91 ASN A CA 1
ATOM 762 C C . ASN A 1 91 ? 19.372 4.427 -10.507 1.00 91.31 91 ASN A C 1
ATOM 764 O O . ASN A 1 91 ? 19.410 4.249 -9.292 1.00 91.31 91 ASN A O 1
ATOM 768 N N . ALA A 1 92 ? 19.292 5.654 -11.032 1.00 92.06 92 ALA A N 1
ATOM 769 C CA . ALA A 1 92 ? 19.207 6.853 -10.202 1.00 92.06 92 ALA A CA 1
ATOM 770 C C . ALA A 1 92 ? 17.918 6.895 -9.362 1.00 92.06 92 ALA A C 1
ATOM 772 O O . ALA A 1 92 ? 17.951 7.360 -8.222 1.00 92.06 92 ALA A O 1
ATOM 773 N N . ILE A 1 93 ? 16.796 6.402 -9.899 1.00 93.06 93 ILE A N 1
ATOM 774 C CA . ILE A 1 93 ? 15.530 6.271 -9.163 1.00 93.06 93 ILE A CA 1
ATOM 775 C C . ILE A 1 93 ? 15.677 5.252 -8.030 1.00 93.06 93 ILE A C 1
ATOM 777 O O . ILE A 1 93 ? 15.375 5.602 -6.889 1.00 93.06 93 ILE A O 1
ATOM 781 N N . ILE A 1 94 ? 16.193 4.049 -8.315 1.00 90.81 94 ILE A N 1
ATOM 782 C CA . ILE A 1 94 ? 16.423 3.009 -7.296 1.00 90.81 94 ILE A CA 1
ATOM 783 C C . ILE A 1 94 ? 17.316 3.566 -6.183 1.00 90.81 94 ILE A C 1
ATOM 785 O O . ILE A 1 94 ? 16.906 3.610 -5.030 1.00 90.81 94 ILE A O 1
ATOM 789 N N . HIS A 1 95 ? 18.488 4.107 -6.523 1.00 88.19 95 HIS A N 1
ATOM 790 C CA . HIS A 1 95 ? 19.429 4.635 -5.530 1.00 88.19 95 HIS A CA 1
ATOM 791 C C . HIS A 1 95 ? 18.871 5.765 -4.660 1.00 88.19 95 HIS A C 1
ATOM 793 O O . HIS A 1 95 ? 19.357 5.982 -3.551 1.00 88.19 95 HIS A O 1
ATOM 799 N N . LYS A 1 96 ? 17.905 6.531 -5.170 1.00 91.81 96 LYS A N 1
ATOM 800 C CA . LYS A 1 96 ? 17.339 7.672 -4.452 1.00 91.81 96 LYS A CA 1
ATOM 801 C C . LYS A 1 96 ? 16.174 7.285 -3.541 1.00 91.81 96 LYS A C 1
ATOM 803 O O . LYS A 1 96 ? 15.976 7.959 -2.531 1.00 91.81 96 LYS A O 1
ATOM 808 N N . TYR A 1 97 ? 15.384 6.283 -3.923 1.00 92.00 97 TYR A N 1
ATOM 809 C CA . TYR A 1 97 ? 14.097 5.990 -3.285 1.00 92.00 97 TYR A CA 1
ATOM 810 C C . TYR A 1 97 ? 14.000 4.594 -2.662 1.00 92.00 97 TYR A C 1
ATOM 812 O O . TYR A 1 97 ? 13.095 4.384 -1.857 1.00 92.00 97 TYR A O 1
ATOM 820 N N . GLU A 1 98 ? 14.904 3.666 -2.985 1.00 89.06 98 GLU A N 1
ATOM 821 C CA . GLU A 1 98 ? 14.931 2.348 -2.355 1.00 89.06 98 GLU A CA 1
ATOM 822 C C . GLU A 1 98 ? 15.441 2.466 -0.915 1.00 89.06 98 GLU A C 1
ATOM 824 O O . GLU A 1 98 ? 16.558 2.918 -0.658 1.00 89.06 98 GLU A O 1
ATOM 829 N N . LEU A 1 99 ? 14.589 2.089 0.037 1.00 82.75 99 LEU A N 1
ATOM 830 C CA . LEU A 1 99 ? 14.901 2.128 1.467 1.00 82.75 99 LEU A CA 1
ATOM 831 C C . LEU A 1 99 ? 15.400 0.772 1.970 1.00 82.75 99 LEU A C 1
ATOM 833 O O . LEU A 1 99 ? 15.971 0.693 3.058 1.00 82.75 99 LEU A O 1
ATOM 837 N N . ASN A 1 100 ? 15.178 -0.295 1.200 1.00 79.00 100 ASN A N 1
ATOM 838 C CA . ASN A 1 100 ? 15.659 -1.622 1.514 1.00 79.00 100 ASN A CA 1
ATOM 839 C C . ASN A 1 100 ? 17.044 -1.857 0.892 1.00 79.00 100 ASN A C 1
ATOM 841 O O . ASN A 1 100 ? 17.206 -2.005 -0.322 1.00 79.00 100 ASN A O 1
ATOM 845 N N . GLU A 1 101 ? 18.060 -1.960 1.748 1.00 70.44 101 GLU A N 1
ATOM 846 C CA . GLU A 1 101 ? 19.440 -2.220 1.325 1.00 70.44 101 GLU A CA 1
ATOM 847 C C . GLU A 1 101 ? 19.587 -3.545 0.554 1.00 70.44 101 GLU A C 1
ATOM 849 O O . GLU A 1 101 ? 20.449 -3.655 -0.319 1.00 70.44 101 GLU A O 1
ATOM 854 N N . THR A 1 102 ? 18.731 -4.544 0.810 1.00 67.06 102 THR A N 1
ATOM 855 C CA . THR A 1 102 ? 18.790 -5.828 0.090 1.00 67.06 102 THR A CA 1
ATOM 856 C C . THR A 1 102 ? 18.236 -5.721 -1.329 1.00 67.06 102 THR A C 1
ATOM 858 O O . THR A 1 102 ? 18.799 -6.319 -2.244 1.00 67.06 102 THR A O 1
ATOM 861 N N . ALA A 1 103 ? 17.200 -4.903 -1.535 1.00 62.91 103 ALA A N 1
ATOM 862 C CA . ALA A 1 103 ? 16.629 -4.612 -2.850 1.00 62.91 103 ALA A CA 1
ATOM 863 C C . ALA A 1 103 ? 17.485 -3.623 -3.660 1.00 62.91 103 ALA A C 1
ATOM 865 O O . ALA A 1 103 ? 17.387 -3.575 -4.877 1.00 62.91 103 ALA A O 1
ATOM 866 N N . SER A 1 104 ? 18.386 -2.882 -3.009 1.00 62.16 104 SER A N 1
ATOM 867 C CA . SER A 1 104 ? 19.325 -1.961 -3.670 1.00 62.16 104 SER A CA 1
ATOM 868 C C . SER A 1 104 ? 20.513 -2.664 -4.344 1.00 62.16 104 SER A C 1
ATOM 870 O O . SER A 1 104 ? 21.336 -2.011 -4.988 1.00 62.16 104 SER A O 1
ATOM 872 N N . SER A 1 105 ? 20.657 -3.983 -4.175 1.00 63.69 105 SER A N 1
ATOM 873 C CA . SER A 1 105 ? 21.794 -4.724 -4.724 1.00 63.69 105 SER A CA 1
ATOM 874 C C . SER A 1 105 ? 21.672 -4.872 -6.249 1.00 63.69 105 SER A C 1
ATOM 876 O O . SER A 1 105 ? 20.602 -5.238 -6.747 1.00 63.69 105 SER A O 1
ATOM 878 N N . PRO A 1 106 ? 22.760 -4.652 -7.013 1.00 60.50 106 PRO A N 1
ATOM 879 C CA . PRO A 1 106 ? 22.736 -4.774 -8.469 1.00 60.50 106 PRO A CA 1
ATOM 880 C C . PRO A 1 106 ? 22.345 -6.185 -8.922 1.00 60.50 106 PRO A C 1
ATOM 882 O O . PRO A 1 106 ? 21.659 -6.320 -9.923 1.00 60.50 106 PRO A O 1
ATOM 885 N N . ASP A 1 107 ? 22.684 -7.231 -8.163 1.00 62.59 107 ASP A N 1
ATOM 886 C CA . ASP A 1 107 ? 22.306 -8.620 -8.476 1.00 62.59 107 ASP A CA 1
ATOM 887 C C . ASP A 1 107 ? 20.793 -8.885 -8.369 1.00 62.59 107 ASP A C 1
ATOM 889 O O . ASP A 1 107 ? 20.279 -9.771 -9.041 1.00 62.59 107 ASP A O 1
ATOM 893 N N . VAL A 1 108 ? 20.075 -8.118 -7.541 1.00 60.66 108 VAL A N 1
ATOM 894 C CA . VAL A 1 108 ? 18.625 -8.268 -7.314 1.00 60.66 108 VAL A CA 1
ATOM 895 C C . VAL A 1 108 ? 17.817 -7.427 -8.308 1.00 60.66 108 VAL A C 1
ATOM 897 O O . VAL A 1 108 ? 16.722 -7.803 -8.707 1.00 60.66 108 VAL A O 1
ATOM 900 N N . THR A 1 109 ? 18.373 -6.300 -8.750 1.00 60.78 109 THR A N 1
ATOM 901 C CA . THR A 1 109 ? 17.718 -5.357 -9.675 1.00 60.78 109 THR A CA 1
ATOM 902 C C . THR A 1 109 ? 18.122 -5.559 -11.135 1.00 60.78 109 THR A C 1
ATOM 904 O O . THR A 1 109 ? 17.504 -4.977 -12.036 1.00 60.78 109 THR A O 1
ATOM 907 N N . SER A 1 110 ? 19.139 -6.387 -11.395 1.00 56.50 110 SER A N 1
ATOM 908 C CA . SER A 1 110 ? 19.563 -6.765 -12.740 1.00 56.50 110 SER A CA 1
ATOM 909 C C . SER A 1 110 ? 18.866 -8.043 -13.195 1.00 56.50 110 SER A C 1
ATOM 911 O O . SER A 1 110 ? 19.141 -9.154 -12.755 1.00 56.50 110 SER A O 1
ATOM 913 N N . ASN A 1 111 ? 17.969 -7.880 -14.161 1.00 53.81 111 ASN A N 1
ATOM 914 C CA . ASN A 1 111 ? 17.431 -8.990 -14.927 1.00 53.81 111 ASN A CA 1
ATOM 915 C C . ASN A 1 111 ? 18.529 -9.459 -15.909 1.00 53.81 111 ASN A C 1
ATOM 917 O O . ASN A 1 111 ? 18.597 -9.000 -17.052 1.00 53.81 111 ASN A O 1
ATOM 921 N N . LEU A 1 112 ? 19.436 -10.342 -15.472 1.00 43.97 112 LEU A N 1
ATOM 922 C CA . LEU A 1 112 ? 20.141 -11.234 -16.399 1.00 43.97 112 LEU A CA 1
ATOM 923 C C . LEU A 1 112 ? 19.071 -12.162 -16.982 1.00 43.97 112 LEU A C 1
ATOM 925 O O . LEU A 1 112 ? 18.758 -13.205 -16.412 1.00 43.97 112 LEU A O 1
ATOM 929 N N . GLY A 1 113 ? 18.465 -11.746 -18.097 1.00 40.19 113 GLY A N 1
ATOM 930 C CA . GLY A 1 113 ? 17.560 -12.605 -18.857 1.00 40.19 113 GLY A CA 1
ATOM 931 C C . GLY A 1 113 ? 18.233 -13.952 -19.159 1.00 40.19 113 GLY A C 1
ATOM 932 O O . GLY A 1 113 ? 19.465 -14.007 -19.248 1.00 40.19 113 GLY A O 1
ATOM 933 N N . PRO A 1 114 ? 17.467 -15.050 -19.301 1.00 38.06 114 PRO A N 1
ATOM 934 C CA . PRO A 1 114 ? 18.054 -16.359 -19.528 1.00 38.06 114 PRO A CA 1
ATOM 935 C C . PRO A 1 114 ? 18.932 -16.302 -20.777 1.00 38.06 114 PRO A C 1
ATOM 937 O O . PRO A 1 114 ? 18.474 -15.906 -21.849 1.00 38.06 114 PRO A O 1
ATOM 940 N N . SER A 1 115 ? 20.197 -16.693 -20.622 1.00 40.88 115 SER A N 1
ATOM 941 C CA . SER A 1 115 ? 21.086 -16.985 -21.739 1.00 40.88 115 SER A CA 1
ATOM 942 C C . SER A 1 115 ? 20.416 -18.040 -22.621 1.00 40.88 115 SER A C 1
ATOM 944 O O . SER A 1 115 ? 20.317 -19.201 -22.218 1.00 40.88 115 SER A O 1
ATOM 946 N N . ILE A 1 116 ? 19.946 -17.631 -23.801 1.00 36.91 116 ILE A N 1
ATOM 947 C CA . ILE A 1 116 ? 19.605 -18.528 -24.912 1.00 36.91 116 ILE A CA 1
ATOM 948 C C . ILE A 1 116 ? 20.639 -18.309 -26.009 1.00 36.91 116 ILE A C 1
ATOM 950 O O . ILE A 1 116 ? 20.846 -17.133 -26.385 1.00 36.91 116 ILE A O 1
#

Organism: Chiloscyllium punctatum (NCBI:txid137246)

Radius of gyration: 19.64 Å; chains: 1; bounding box: 39×35×49 Å

Sequence (116 aa):
MSFKEIKNLLKMINIEADDEYAYQLFKQCDKSNTNKLEEHEIEEFCKFLMQRPELEEIFNYYSGEDQILTITEIKNFLKEQKEIATDENANAIIHKYELNETASSPDVTSNLGPSI